Protein AF-A0AA39T316-F1 (afdb_monomer_lite)

Structure (mmCIF, N/CA/C/O backbone):
data_AF-A0AA39T316-F1
#
_entry.id   AF-A0AA39T316-F1
#
loop_
_atom_site.group_PDB
_atom_site.id
_atom_site.type_symbol
_atom_site.label_atom_id
_atom_site.label_alt_id
_atom_site.label_comp_id
_atom_site.label_asym_id
_atom_site.label_entity_id
_atom_site.label_seq_id
_atom_site.pdbx_PDB_ins_code
_atom_site.Cartn_x
_atom_site.Cartn_y
_atom_site.Cartn_z
_atom_site.occupancy
_atom_site.B_iso_or_equiv
_atom_site.auth_seq_id
_atom_site.auth_comp_id
_atom_site.auth_asym_id
_atom_site.auth_atom_id
_atom_site.pdbx_PDB_model_num
ATOM 1 N N . ALA A 1 1 ? -2.960 9.767 -11.885 1.00 59.31 1 ALA A N 1
ATOM 2 C CA . ALA A 1 1 ? -3.233 8.731 -12.905 1.00 59.31 1 ALA A CA 1
ATOM 3 C C . ALA A 1 1 ? -1.908 8.117 -13.343 1.00 59.31 1 ALA A C 1
ATOM 5 O O . ALA A 1 1 ? -0.923 8.842 -13.342 1.00 59.31 1 ALA A O 1
ATOM 6 N N . PHE A 1 2 ? -1.881 6.822 -13.666 1.00 66.75 2 PHE A N 1
ATOM 7 C CA . PHE A 1 2 ? -0.679 6.113 -14.121 1.00 66.75 2 PHE A CA 1
ATOM 8 C C . PHE A 1 2 ? -0.323 6.561 -15.544 1.00 66.75 2 PHE A C 1
ATOM 10 O O . PHE A 1 2 ? -1.088 6.288 -16.468 1.00 66.75 2 PHE A O 1
ATOM 17 N N . LYS A 1 3 ? 0.785 7.288 -15.704 1.00 80.94 3 LYS A N 1
ATOM 18 C CA . LYS A 1 3 ? 1.292 7.748 -17.007 1.00 80.94 3 LYS A CA 1
ATOM 19 C C . LYS A 1 3 ? 2.618 7.075 -17.354 1.00 80.94 3 LYS A C 1
ATOM 21 O O . LYS A 1 3 ? 2.882 6.825 -18.526 1.00 80.94 3 LYS A O 1
ATOM 26 N N . HIS A 1 4 ? 3.422 6.753 -16.345 1.00 87.06 4 HIS A N 1
ATOM 27 C CA . HIS A 1 4 ? 4.739 6.157 -16.500 1.00 87.06 4 HIS A CA 1
ATOM 28 C C . HIS A 1 4 ? 4.941 4.958 -15.547 1.00 87.06 4 HIS A C 1
ATOM 30 O O . HIS A 1 4 ? 4.510 5.010 -14.392 1.00 87.06 4 HIS A O 1
ATOM 36 N N . PRO A 1 5 ? 5.642 3.884 -15.972 1.00 86.25 5 PRO A N 1
ATOM 37 C CA . PRO A 1 5 ? 5.888 2.693 -15.147 1.00 86.25 5 PRO A CA 1
ATOM 38 C C . PRO A 1 5 ? 6.590 2.946 -13.809 1.00 86.25 5 PRO A C 1
ATOM 40 O O . PRO A 1 5 ? 6.481 2.128 -12.897 1.00 86.25 5 PRO A O 1
ATOM 43 N N . LEU A 1 6 ? 7.322 4.058 -13.707 1.00 89.69 6 LEU A N 1
ATOM 44 C CA . LEU A 1 6 ? 8.042 4.490 -12.505 1.00 89.69 6 LEU A CA 1
ATOM 45 C C . LEU A 1 6 ? 7.341 5.629 -11.750 1.00 89.69 6 LEU A C 1
ATOM 47 O O . LEU A 1 6 ? 7.941 6.212 -10.851 1.00 89.69 6 LEU A O 1
ATOM 51 N N . ASP A 1 7 ? 6.098 5.962 -12.107 1.00 91.19 7 ASP A N 1
ATOM 52 C CA . ASP A 1 7 ? 5.319 6.938 -11.347 1.00 91.19 7 ASP A CA 1
ATOM 53 C C . ASP A 1 7 ? 5.138 6.470 -9.896 1.00 91.19 7 ASP A C 1
ATOM 55 O O . ASP A 1 7 ? 4.896 5.280 -9.655 1.00 91.19 7 ASP A O 1
ATOM 59 N N . PRO A 1 8 ? 5.178 7.386 -8.913 1.00 89.50 8 PRO A N 1
ATOM 60 C CA . PRO A 1 8 ? 4.893 7.034 -7.531 1.00 89.50 8 PRO A CA 1
ATOM 61 C C . PRO A 1 8 ? 3.501 6.398 -7.394 1.00 89.50 8 PRO A C 1
ATOM 63 O O . PRO A 1 8 ? 2.592 6.627 -8.201 1.00 89.50 8 PRO A O 1
ATOM 66 N N . LEU A 1 9 ? 3.319 5.581 -6.352 1.00 89.31 9 LEU A N 1
ATOM 67 C CA . LEU A 1 9 ? 1.995 5.050 -6.032 1.00 89.31 9 LEU A CA 1
ATOM 68 C C . LEU A 1 9 ? 1.043 6.213 -5.737 1.00 89.31 9 LEU A C 1
ATOM 70 O O . LEU A 1 9 ? 1.370 7.118 -4.972 1.00 89.31 9 LEU A O 1
ATOM 74 N N . THR A 1 10 ? -0.151 6.173 -6.326 1.00 89.56 10 THR A N 1
ATOM 75 C CA . THR A 1 10 ? -1.206 7.119 -5.963 1.00 89.56 10 THR A CA 1
ATOM 76 C C . THR A 1 10 ? -1.693 6.831 -4.539 1.00 89.56 10 THR A C 1
ATOM 78 O O . THR A 1 10 ? -1.639 5.671 -4.112 1.00 89.56 10 THR A O 1
ATOM 81 N N . PRO A 1 11 ? -2.219 7.837 -3.814 1.00 87.19 11 PRO A N 1
ATOM 82 C CA . PRO A 1 11 ? -2.759 7.639 -2.468 1.00 87.19 11 PRO A CA 1
ATOM 83 C C . PRO A 1 11 ? -3.750 6.469 -2.378 1.00 87.19 11 PRO A C 1
ATOM 85 O O . PRO A 1 11 ? -3.634 5.639 -1.481 1.00 87.19 11 PRO A O 1
ATOM 88 N N . ASP A 1 12 ? -4.634 6.320 -3.370 1.00 86.50 12 ASP A N 1
ATOM 89 C CA . ASP A 1 12 ? -5.615 5.226 -3.421 1.00 86.50 12 ASP A CA 1
ATOM 90 C C . ASP A 1 12 ? -4.966 3.838 -3.506 1.00 86.50 12 ASP A C 1
ATOM 92 O O . ASP A 1 12 ? -5.437 2.881 -2.895 1.00 86.50 12 ASP A O 1
ATOM 96 N N . LYS A 1 13 ? -3.849 3.711 -4.237 1.00 87.75 13 LYS A N 1
ATOM 97 C CA . LYS A 1 13 ? -3.113 2.442 -4.346 1.00 87.75 13 LYS A CA 1
ATOM 98 C C . LYS A 1 13 ? -2.377 2.107 -3.055 1.00 87.75 13 LYS A C 1
ATOM 100 O O . LYS A 1 13 ? -2.331 0.938 -2.679 1.00 87.75 13 LYS A O 1
ATOM 105 N N . ILE A 1 14 ? -1.816 3.113 -2.381 1.00 88.38 14 ILE A N 1
ATOM 106 C CA . ILE A 1 14 ? -1.179 2.938 -1.067 1.00 88.38 14 ILE A CA 1
ATOM 107 C C . ILE A 1 14 ? -2.226 2.440 -0.072 1.00 88.38 14 ILE A C 1
ATOM 109 O O . ILE A 1 14 ? -2.040 1.404 0.559 1.00 88.38 14 ILE A O 1
ATOM 113 N N . ALA A 1 15 ? -3.362 3.129 -0.011 1.00 86.75 15 ALA A N 1
ATOM 114 C CA . ALA A 1 15 ? -4.501 2.758 0.808 1.00 86.75 15 ALA A CA 1
ATOM 115 C C . ALA A 1 15 ? -4.996 1.328 0.555 1.00 86.75 15 ALA A C 1
ATOM 117 O O . ALA A 1 15 ? -5.140 0.550 1.498 1.00 86.75 15 ALA A O 1
ATOM 118 N N . ALA A 1 16 ? -5.216 0.960 -0.710 1.00 86.88 16 ALA A N 1
ATOM 119 C CA . ALA A 1 16 ? -5.673 -0.376 -1.085 1.00 86.88 16 ALA A CA 1
ATOM 120 C C . ALA A 1 16 ? -4.661 -1.471 -0.704 1.00 86.88 16 ALA A C 1
ATOM 122 O O . ALA A 1 16 ? -5.048 -2.535 -0.210 1.00 86.88 16 ALA A O 1
ATOM 123 N N . ALA A 1 17 ? -3.361 -1.208 -0.883 1.00 89.12 17 ALA A N 1
ATOM 124 C CA . ALA A 1 17 ? -2.301 -2.120 -0.463 1.00 89.12 17 ALA A CA 1
ATOM 125 C C . ALA A 1 17 ? -2.279 -2.285 1.066 1.00 89.12 17 ALA A C 1
ATOM 127 O O . ALA A 1 17 ? -2.260 -3.414 1.560 1.00 89.12 17 ALA A O 1
ATOM 128 N N . SER A 1 18 ? -2.356 -1.182 1.819 1.00 88.12 18 SER A N 1
ATOM 129 C CA . SER A 1 18 ? -2.419 -1.226 3.283 1.00 88.12 18 SER A CA 1
ATOM 130 C C . SER A 1 18 ? -3.654 -1.978 3.780 1.00 88.12 18 SER A C 1
ATOM 132 O O . SER A 1 18 ? -3.548 -2.792 4.693 1.00 88.12 18 SER A O 1
ATOM 134 N N . LEU A 1 19 ? -4.820 -1.747 3.178 1.00 87.31 19 LEU A N 1
ATOM 135 C CA . LEU A 1 19 ? -6.059 -2.435 3.541 1.00 87.31 19 LEU A CA 1
ATOM 136 C C . LEU A 1 19 ? -5.964 -3.948 3.289 1.00 87.31 19 LEU A C 1
ATOM 138 O O . LEU A 1 19 ? -6.302 -4.741 4.163 1.00 87.31 19 LEU A O 1
ATOM 142 N N . SER A 1 20 ? -5.429 -4.354 2.136 1.00 89.44 20 SER A N 1
ATOM 143 C CA . SER A 1 20 ? -5.235 -5.774 1.800 1.00 89.44 20 SER A CA 1
ATOM 144 C C . SER A 1 20 ? -4.329 -6.487 2.808 1.00 89.44 20 SER A C 1
ATOM 146 O O . SER A 1 20 ? -4.618 -7.607 3.229 1.00 89.44 20 SER A O 1
ATOM 148 N N . VAL A 1 21 ? -3.252 -5.824 3.241 1.00 90.00 21 VAL A N 1
ATOM 149 C CA . VAL A 1 21 ? -2.343 -6.361 4.262 1.00 90.00 21 VAL A CA 1
ATOM 150 C C . VAL A 1 21 ? -3.028 -6.463 5.625 1.00 90.00 21 VAL A C 1
ATOM 152 O O . VAL A 1 21 ? -2.889 -7.492 6.285 1.00 90.00 21 VAL A O 1
ATOM 155 N N . ARG A 1 22 ? -3.818 -5.457 6.030 1.00 88.06 22 ARG A N 1
ATOM 156 C CA . ARG A 1 22 ? -4.616 -5.526 7.269 1.00 88.06 22 ARG A CA 1
ATOM 157 C C . ARG A 1 22 ? -5.577 -6.707 7.247 1.00 88.06 22 ARG A C 1
ATOM 159 O O . ARG A 1 22 ? -5.599 -7.472 8.204 1.00 88.06 22 ARG A O 1
ATOM 166 N N . TYR A 1 23 ? -6.311 -6.900 6.150 1.00 88.81 23 TYR A N 1
ATOM 167 C CA . TYR A 1 23 ? -7.220 -8.038 6.009 1.00 88.81 23 TYR A CA 1
ATOM 168 C C . TYR A 1 23 ? -6.493 -9.379 6.073 1.00 88.81 23 TYR A C 1
ATOM 170 O O . TYR A 1 23 ? -6.972 -10.307 6.726 1.00 88.81 23 TYR A O 1
ATOM 178 N N . HIS A 1 24 ? -5.330 -9.498 5.429 1.00 91.12 24 HIS A N 1
ATOM 179 C CA . HIS A 1 24 ? -4.531 -10.718 5.505 1.00 91.12 24 HIS A CA 1
ATOM 180 C C . HIS A 1 24 ? -4.106 -11.017 6.946 1.00 91.12 24 HIS A C 1
ATOM 182 O O . HIS A 1 24 ? -4.332 -12.119 7.434 1.00 91.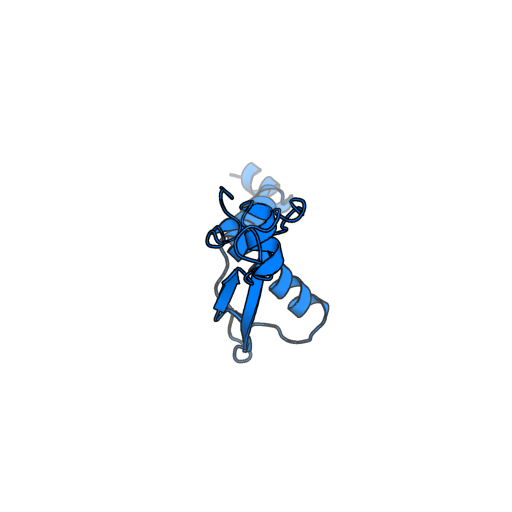12 24 HIS A O 1
ATOM 188 N N . ILE A 1 25 ? -3.557 -10.027 7.649 1.00 90.62 25 ILE A N 1
ATOM 189 C CA . ILE A 1 25 ? -3.097 -10.182 9.034 1.00 90.62 25 ILE A CA 1
ATOM 190 C C . ILE A 1 25 ? -4.266 -10.531 9.957 1.00 90.62 25 ILE A C 1
ATOM 192 O O . ILE A 1 25 ? -4.175 -11.512 10.691 1.00 90.62 25 ILE A O 1
ATOM 196 N N . ALA A 1 26 ? -5.386 -9.814 9.855 1.00 88.25 26 ALA A N 1
ATOM 197 C CA . ALA A 1 26 ? -6.573 -10.065 10.669 1.00 88.25 26 ALA A CA 1
ATOM 198 C C . ALA A 1 26 ? -7.212 -11.444 10.418 1.00 88.25 26 ALA A C 1
ATOM 200 O O . ALA A 1 26 ? -7.820 -12.007 11.322 1.00 88.25 26 ALA A O 1
ATOM 201 N N . SER A 1 27 ? -7.099 -11.990 9.200 1.00 92.38 27 SER A N 1
ATOM 202 C CA . SER A 1 27 ? -7.718 -13.277 8.836 1.00 92.38 27 SER A CA 1
ATOM 203 C C . SER A 1 27 ? -6.792 -14.487 8.967 1.00 92.38 27 SER A C 1
ATOM 205 O O . SER A 1 27 ? -7.280 -15.616 9.037 1.00 92.38 27 SER A O 1
ATOM 207 N N . LYS A 1 28 ? -5.471 -14.286 8.940 1.00 94.38 28 LYS A N 1
ATOM 208 C CA . LYS A 1 28 ? -4.474 -15.371 8.900 1.00 94.38 28 LYS A CA 1
ATOM 209 C C . LYS A 1 28 ? -3.560 -15.418 10.117 1.00 94.38 28 LYS A C 1
ATOM 211 O O . LYS A 1 28 ? -2.788 -16.364 10.236 1.00 94.38 28 LYS A O 1
ATOM 216 N N . THR A 1 29 ? -3.611 -14.421 10.994 1.00 92.12 29 THR A N 1
ATOM 217 C CA . THR A 1 29 ? -2.727 -14.326 12.160 1.00 92.12 29 THR A CA 1
ATOM 218 C C . THR A 1 29 ? -3.508 -13.901 13.400 1.00 92.12 29 THR A C 1
ATOM 220 O O . THR A 1 29 ? -4.621 -13.396 13.302 1.00 92.12 29 THR A O 1
ATOM 223 N N . GLU A 1 30 ? -2.899 -14.055 14.574 1.00 90.31 30 GLU A N 1
ATOM 224 C CA . GLU A 1 30 ? -3.465 -13.587 15.848 1.00 90.31 30 GLU A CA 1
ATOM 225 C C . GLU A 1 30 ? -3.110 -12.120 16.159 1.00 90.31 30 GLU A C 1
ATOM 227 O O . GLU A 1 30 ? -3.474 -11.578 17.206 1.00 90.31 30 GLU A O 1
ATOM 232 N N . ILE A 1 31 ? -2.370 -11.454 15.265 1.00 89.44 31 ILE A N 1
ATOM 233 C CA . ILE A 1 31 ? -1.914 -10.081 15.470 1.00 89.44 31 ILE A CA 1
ATOM 234 C C . ILE A 1 31 ? -3.102 -9.133 15.298 1.00 89.44 31 ILE A C 1
ATOM 236 O O . ILE A 1 31 ? -3.634 -8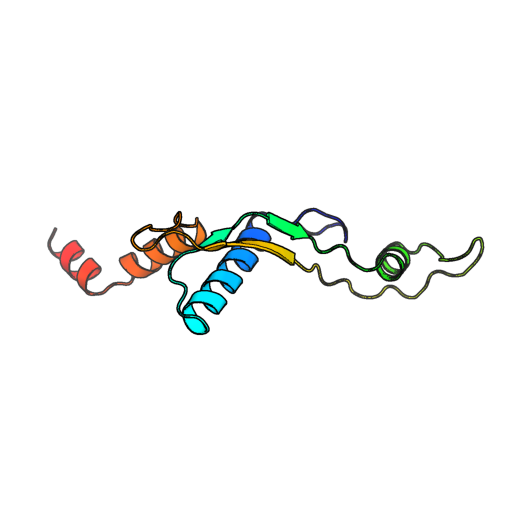.962 14.204 1.00 89.44 31 ILE A O 1
ATOM 240 N N . LYS A 1 32 ? -3.486 -8.471 16.393 1.00 83.25 32 LYS A N 1
ATOM 241 C CA . LYS A 1 32 ? -4.650 -7.572 16.428 1.00 83.25 32 LYS A CA 1
ATOM 242 C C . LYS A 1 32 ? -4.377 -6.183 15.858 1.00 83.25 32 LYS A C 1
ATOM 244 O O . LYS A 1 32 ? -5.287 -5.546 15.341 1.00 83.25 32 LYS A O 1
ATOM 249 N N . ALA A 1 33 ? -3.149 -5.691 15.997 1.00 85.69 33 ALA A N 1
ATOM 250 C CA . ALA A 1 33 ? -2.821 -4.306 15.701 1.00 85.69 33 ALA A CA 1
ATOM 251 C C . ALA A 1 33 ? -1.416 -4.187 15.109 1.00 85.69 33 ALA A C 1
ATOM 253 O O . ALA A 1 33 ? -0.443 -4.706 15.662 1.00 85.69 33 ALA A O 1
ATOM 254 N N . ILE A 1 34 ? -1.324 -3.478 13.985 1.00 87.56 34 ILE A N 1
ATOM 255 C CA . ILE A 1 34 ? -0.071 -3.211 13.281 1.00 87.56 34 ILE A CA 1
ATOM 256 C C . ILE A 1 34 ? 0.040 -1.741 12.889 1.00 87.56 34 ILE A C 1
ATOM 258 O O . ILE A 1 34 ? -0.960 -1.079 12.598 1.00 87.56 34 ILE A O 1
ATOM 262 N N . LYS A 1 35 ? 1.273 -1.247 12.826 1.00 84.69 35 LYS A N 1
ATOM 263 C CA . LYS A 1 35 ? 1.625 0.053 12.260 1.00 84.69 35 LYS A CA 1
ATOM 264 C C . LYS A 1 35 ? 2.361 -0.159 10.941 1.00 84.69 35 LYS A C 1
ATOM 266 O O . LYS A 1 35 ? 3.357 -0.876 10.887 1.00 84.69 35 LYS A O 1
ATOM 271 N N . PHE A 1 36 ? 1.875 0.479 9.878 1.00 79.62 36 PHE A N 1
ATOM 272 C CA . PHE A 1 36 ? 2.585 0.509 8.601 1.00 79.62 36 PHE A CA 1
ATOM 273 C C . PHE A 1 36 ? 3.750 1.486 8.685 1.00 79.62 36 PHE A C 1
ATOM 275 O O . PHE A 1 36 ? 3.554 2.630 9.093 1.00 79.62 36 PHE A O 1
ATOM 282 N N . ILE A 1 37 ? 4.936 1.042 8.273 1.00 72.19 37 ILE A N 1
ATOM 283 C CA . ILE A 1 37 ? 6.128 1.894 8.247 1.00 72.19 37 ILE A CA 1
ATOM 284 C C . ILE A 1 37 ? 6.363 2.392 6.824 1.00 72.19 37 ILE A C 1
ATOM 286 O O . ILE A 1 37 ? 6.391 3.597 6.589 1.00 72.19 37 ILE A O 1
ATOM 290 N N . THR A 1 38 ? 6.447 1.473 5.857 1.00 83.81 38 THR A N 1
ATOM 291 C CA . THR A 1 38 ? 6.841 1.836 4.490 1.00 83.81 38 THR A CA 1
ATOM 292 C C . THR A 1 38 ? 6.078 1.023 3.451 1.00 83.81 38 THR A C 1
ATOM 294 O O . THR A 1 38 ? 6.139 -0.208 3.435 1.00 83.81 38 THR A O 1
ATOM 297 N N . THR A 1 39 ? 5.377 1.721 2.553 1.00 89.12 39 THR A N 1
ATOM 298 C CA . THR A 1 39 ? 4.773 1.155 1.337 1.00 89.12 39 THR A CA 1
ATOM 299 C C . THR A 1 39 ? 5.252 1.957 0.134 1.00 89.12 39 THR A C 1
ATOM 301 O O . THR A 1 39 ? 5.097 3.176 0.112 1.00 89.12 39 THR A O 1
ATOM 304 N N . TYR A 1 40 ? 5.831 1.295 -0.864 1.00 90.38 40 TYR A N 1
ATOM 305 C CA . TYR A 1 40 ? 6.383 1.953 -2.050 1.00 90.38 40 TYR A CA 1
ATOM 306 C C . TYR A 1 40 ? 6.104 1.169 -3.332 1.00 90.38 40 TYR A C 1
ATOM 308 O O . TYR A 1 40 ? 5.720 -0.004 -3.309 1.00 90.38 40 TYR A O 1
ATOM 316 N N . LEU A 1 41 ? 6.2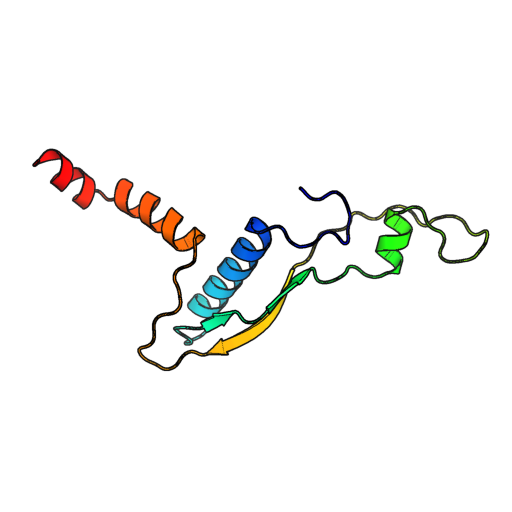88 1.838 -4.473 1.00 92.25 41 LEU A N 1
ATOM 317 C CA . LEU A 1 41 ? 6.276 1.193 -5.782 1.00 92.25 41 LEU A CA 1
ATOM 318 C C . LEU A 1 41 ? 7.417 0.178 -5.842 1.00 92.25 41 LEU A C 1
ATOM 320 O O . LEU A 1 41 ? 8.577 0.575 -5.820 1.00 92.25 41 LEU A O 1
ATOM 324 N N . LEU A 1 42 ? 7.105 -1.107 -5.991 1.00 92.19 42 LEU A N 1
ATOM 325 C CA . LEU A 1 42 ? 8.111 -2.101 -6.342 1.00 92.19 42 LEU A CA 1
ATOM 326 C C . LEU A 1 42 ? 8.573 -1.815 -7.781 1.00 92.19 42 LEU A C 1
ATOM 328 O O . LEU A 1 42 ? 7.770 -2.009 -8.702 1.00 92.19 42 LEU A O 1
ATOM 332 N N . PRO A 1 43 ? 9.818 -1.343 -7.999 1.00 89.56 43 PRO A N 1
ATOM 333 C CA . PRO A 1 43 ? 10.265 -0.973 -9.333 1.00 89.56 43 PRO A CA 1
ATOM 334 C C . PRO A 1 43 ? 10.202 -2.194 -10.264 1.00 89.56 43 PRO A C 1
ATOM 336 O O . PRO A 1 43 ? 10.707 -3.264 -9.906 1.00 89.56 43 PRO A O 1
ATOM 339 N N . PRO A 1 44 ? 9.585 -2.070 -11.454 1.00 90.88 44 PRO A N 1
ATOM 340 C CA . PRO A 1 44 ? 9.600 -3.135 -12.445 1.00 90.88 44 PRO A CA 1
ATOM 341 C C . PRO A 1 44 ? 11.035 -3.448 -12.902 1.00 90.88 44 PRO A C 1
ATOM 343 O O . PRO A 1 44 ? 11.912 -2.581 -12.830 1.00 90.88 44 PRO A O 1
ATOM 346 N N . PRO A 1 45 ? 11.304 -4.659 -13.422 1.00 92.00 45 PRO A N 1
ATOM 347 C C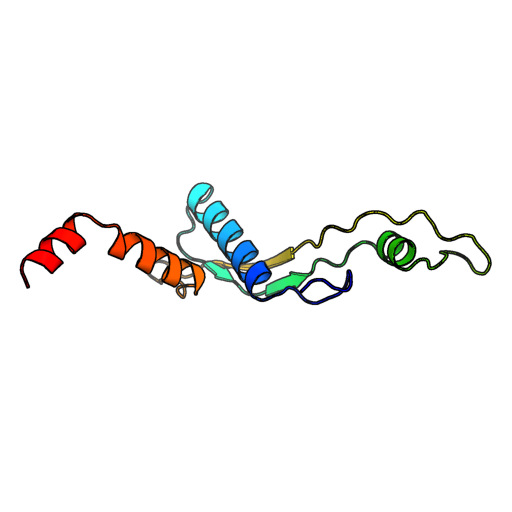A . PRO A 1 45 ? 12.626 -5.000 -13.932 1.00 92.00 45 PRO A CA 1
ATOM 348 C C . PRO A 1 45 ? 13.074 -4.027 -15.028 1.00 92.00 45 PRO A C 1
ATOM 350 O O . PRO A 1 45 ? 12.316 -3.745 -15.957 1.00 92.00 45 PRO A O 1
ATOM 353 N N . LYS A 1 46 ? 14.333 -3.571 -14.961 1.00 90.25 46 LYS A N 1
ATOM 354 C CA . LYS A 1 46 ? 14.903 -2.579 -15.894 1.00 90.25 46 LYS A CA 1
ATOM 355 C C . LYS A 1 46 ? 14.661 -2.943 -17.361 1.00 90.25 46 LYS A C 1
ATOM 357 O O . LYS A 1 46 ? 14.246 -2.093 -18.136 1.00 90.25 46 LYS A O 1
ATOM 362 N N . LYS A 1 47 ? 14.866 -4.215 -17.715 1.00 89.94 47 LYS A N 1
ATOM 363 C CA . LYS A 1 47 ? 14.638 -4.750 -19.065 1.00 89.94 47 LYS A CA 1
ATOM 364 C C . LYS A 1 47 ? 13.222 -4.456 -19.580 1.00 89.94 47 LYS A C 1
ATOM 366 O O . LYS A 1 47 ? 13.059 -3.993 -20.700 1.00 89.94 47 LYS A O 1
ATOM 371 N N . VAL A 1 48 ? 12.216 -4.653 -18.730 1.00 89.44 48 VAL A N 1
ATOM 372 C CA . VAL A 1 48 ? 10.803 -4.453 -19.081 1.00 89.44 48 VAL A CA 1
ATOM 373 C C . VAL A 1 48 ? 10.477 -2.965 -19.219 1.00 89.44 48 VAL A C 1
ATOM 375 O O . VAL A 1 48 ? 9.747 -2.582 -20.125 1.00 89.44 48 VAL A O 1
ATOM 378 N N . VAL A 1 49 ? 11.053 -2.114 -18.362 1.00 91.56 49 VAL A N 1
ATOM 379 C CA . VAL A 1 49 ? 10.890 -0.654 -18.473 1.00 91.56 49 VAL A CA 1
ATOM 380 C C . VAL A 1 49 ? 11.500 -0.136 -19.777 1.00 91.56 49 VAL A C 1
ATOM 382 O O . VAL A 1 49 ? 10.872 0.662 -20.460 1.00 91.56 49 VAL A O 1
ATOM 385 N N . LEU A 1 50 ? 12.687 -0.618 -20.157 1.00 90.19 50 LEU A N 1
ATOM 386 C CA . LEU A 1 50 ? 13.330 -0.230 -21.417 1.00 90.19 50 LEU A CA 1
ATOM 387 C C . LEU A 1 50 ? 12.514 -0.678 -22.636 1.00 90.19 50 LEU A C 1
ATOM 389 O O . LEU A 1 50 ? 12.279 0.137 -23.522 1.00 90.19 50 LEU A O 1
ATOM 393 N N . ALA A 1 51 ? 12.008 -1.916 -22.638 1.00 89.12 51 ALA A N 1
ATOM 394 C CA . ALA A 1 51 ? 11.117 -2.410 -23.690 1.00 89.12 51 ALA A CA 1
ATOM 395 C C . ALA A 1 51 ? 9.828 -1.574 -23.799 1.00 89.12 51 ALA A C 1
ATOM 397 O O . ALA A 1 51 ? 9.416 -1.201 -24.893 1.00 89.12 51 ALA A O 1
ATOM 398 N N . TYR A 1 52 ? 9.220 -1.209 -22.665 1.00 88.75 52 TYR A N 1
ATOM 399 C CA . TYR A 1 52 ? 8.042 -0.335 -22.628 1.00 88.75 52 TYR A CA 1
ATOM 400 C C . TYR A 1 52 ? 8.323 1.067 -23.193 1.00 88.75 52 TYR A C 1
ATOM 402 O O . TYR A 1 52 ? 7.468 1.645 -23.858 1.00 88.75 52 TYR A O 1
ATOM 410 N N . LEU A 1 53 ? 9.517 1.612 -22.946 1.00 88.50 53 LEU A N 1
ATOM 411 C CA . LEU A 1 53 ? 9.943 2.917 -23.459 1.00 88.50 53 LEU A CA 1
ATOM 412 C C . LEU A 1 53 ? 10.462 2.868 -24.907 1.00 88.50 53 LEU A C 1
ATOM 414 O O . LEU A 1 53 ? 10.810 3.912 -25.454 1.00 88.50 53 LEU A O 1
ATOM 418 N N . GLY A 1 54 ? 10.541 1.683 -25.524 1.00 87.00 54 GLY A N 1
ATOM 419 C CA . GLY A 1 54 ? 11.097 1.509 -26.868 1.00 87.00 54 GLY A CA 1
ATOM 420 C C . GLY A 1 54 ? 12.614 1.718 -26.938 1.00 87.00 54 GLY A C 1
ATOM 421 O O . GLY A 1 54 ? 13.138 2.077 -27.989 1.00 87.00 54 GLY A O 1
ATOM 422 N N . ILE A 1 55 ? 13.328 1.517 -25.828 1.00 87.62 55 ILE A N 1
ATOM 423 C CA . ILE A 1 55 ? 14.779 1.702 -25.736 1.00 87.62 55 ILE A CA 1
ATOM 424 C C . ILE A 1 55 ? 15.476 0.345 -25.877 1.00 87.62 55 ILE A C 1
ATOM 426 O O . ILE A 1 55 ? 15.171 -0.610 -25.161 1.00 87.62 55 ILE A O 1
ATOM 430 N N . CYS A 1 56 ? 16.452 0.267 -26.779 1.00 87.31 56 CYS A N 1
ATOM 431 C CA . CYS A 1 56 ? 17.236 -0.942 -27.025 1.00 87.31 56 CYS A CA 1
ATOM 432 C C . CYS A 1 56 ? 18.175 -1.263 -25.853 1.00 87.31 56 CYS A C 1
ATOM 434 O O . CYS A 1 56 ? 18.737 -0.369 -25.220 1.00 87.31 56 CYS A O 1
ATOM 436 N N . LEU A 1 57 ? 18.398 -2.555 -25.590 1.00 84.88 57 LEU A N 1
ATOM 437 C CA . LEU A 1 57 ? 19.339 -3.007 -24.554 1.00 84.88 57 LEU A CA 1
ATOM 438 C C . LEU A 1 57 ? 20.806 -2.827 -24.966 1.00 84.88 57 LEU A C 1
ATOM 440 O O . LEU A 1 57 ? 21.674 -2.689 -24.106 1.00 84.88 57 LEU A O 1
ATOM 444 N N . THR A 1 58 ? 21.072 -2.834 -26.272 1.00 86.31 58 THR A N 1
ATOM 445 C CA . THR A 1 58 ? 22.397 -2.649 -26.864 1.00 86.31 58 THR A CA 1
ATOM 446 C C . THR A 1 58 ? 22.403 -1.438 -27.801 1.00 86.31 58 THR A C 1
ATOM 448 O O . THR A 1 58 ? 21.389 -1.159 -28.452 1.00 86.31 58 THR A O 1
ATOM 451 N N . PRO A 1 59 ? 23.531 -0.711 -27.909 1.00 84.62 59 PRO A N 1
ATOM 452 C CA . PRO A 1 59 ? 23.680 0.354 -28.897 1.00 84.62 59 PRO A CA 1
ATOM 453 C C . PRO A 1 59 ? 23.426 -0.175 -30.316 1.00 84.62 59 PRO A C 1
ATOM 455 O O . PRO A 1 59 ? 24.038 -1.158 -30.725 1.00 84.62 59 PRO A O 1
ATOM 458 N N . GLY A 1 60 ? 22.507 0.454 -31.055 1.00 81.88 60 GLY A N 1
ATOM 459 C CA . GLY A 1 60 ? 22.157 0.068 -32.431 1.00 81.88 60 GLY A CA 1
ATOM 460 C C . GLY A 1 60 ? 21.289 -1.191 -32.580 1.00 81.88 60 GLY A C 1
ATOM 461 O O . GLY A 1 60 ? 21.003 -1.588 -33.706 1.00 81.88 60 GLY A O 1
ATOM 462 N N . GLY A 1 61 ? 20.863 -1.823 -31.479 1.00 84.44 61 GLY A N 1
ATOM 463 C CA . GLY A 1 61 ? 19.927 -2.952 -31.516 1.00 84.44 61 GLY A CA 1
ATOM 464 C C . GLY A 1 61 ? 18.495 -2.537 -31.879 1.00 84.44 61 GLY A C 1
ATOM 465 O O . GLY A 1 61 ? 18.204 -1.353 -32.033 1.00 84.44 61 GLY A O 1
ATOM 466 N N . GLN A 1 62 ? 17.587 -3.511 -31.979 1.00 81.44 62 GLN A N 1
ATOM 467 C CA . GLN A 1 62 ? 16.143 -3.260 -32.078 1.00 81.44 62 GLN A CA 1
ATOM 468 C C . GLN A 1 62 ? 15.497 -3.269 -30.682 1.00 81.44 62 GLN A C 1
ATOM 470 O O . GLN A 1 62 ? 15.917 -4.072 -29.838 1.00 81.44 62 GLN A O 1
ATOM 475 N N . PRO A 1 63 ? 14.492 -2.412 -30.412 1.00 80.62 63 PRO A N 1
ATOM 476 C CA . PRO A 1 63 ? 13.743 -2.464 -29.164 1.00 80.62 63 PRO A CA 1
ATOM 477 C C . PRO A 1 63 ? 13.033 -3.811 -29.015 1.00 80.62 63 PRO A C 1
ATOM 479 O O . PRO A 1 63 ? 12.465 -4.338 -29.972 1.00 80.62 63 PRO A O 1
ATOM 482 N N . GLU A 1 64 ? 13.049 -4.371 -27.807 1.00 84.38 64 GLU A N 1
ATOM 483 C CA . GLU A 1 64 ? 12.210 -5.530 -27.508 1.00 84.38 64 GLU A CA 1
ATOM 484 C C . GLU A 1 64 ? 10.726 -5.137 -27.540 1.00 84.38 64 GLU A C 1
ATOM 486 O O . GLU A 1 64 ? 10.367 -3.987 -27.280 1.00 84.38 64 GLU A O 1
ATOM 491 N N . ALA A 1 65 ? 9.854 -6.104 -27.842 1.00 84.06 65 ALA A N 1
ATOM 492 C CA . ALA A 1 65 ? 8.418 -5.866 -27.907 1.00 84.06 65 ALA A CA 1
ATOM 493 C C . ALA A 1 65 ? 7.879 -5.313 -26.565 1.00 84.06 65 ALA A C 1
ATOM 495 O O . ALA A 1 65 ? 8.179 -5.880 -25.505 1.00 84.06 65 ALA A O 1
ATOM 496 N N . PRO A 1 66 ? 7.057 -4.243 -26.585 1.00 81.50 66 PRO A N 1
ATOM 497 C CA . PRO A 1 66 ? 6.487 -3.672 -25.372 1.00 81.50 66 PRO A CA 1
ATOM 498 C C . PRO A 1 66 ? 5.676 -4.719 -24.608 1.00 81.50 66 PRO A C 1
ATOM 500 O O . PRO A 1 66 ? 4.694 -5.263 -25.112 1.00 81.50 66 PRO A O 1
ATOM 503 N N . THR A 1 67 ? 6.082 -5.001 -23.372 1.00 80.75 67 THR A N 1
ATOM 504 C CA . THR A 1 67 ? 5.335 -5.893 -22.479 1.00 80.75 67 THR A CA 1
ATOM 505 C C . THR A 1 67 ? 4.455 -5.053 -21.547 1.00 80.75 67 THR A C 1
ATOM 507 O O . THR A 1 67 ? 4.947 -4.063 -20.997 1.00 80.75 67 THR A O 1
ATOM 510 N N . PRO A 1 68 ? 3.178 -5.418 -21.317 1.00 83.69 68 PRO A N 1
ATOM 511 C CA . PRO A 1 68 ? 2.324 -4.714 -20.363 1.00 83.69 68 PRO A CA 1
ATOM 512 C C . PRO A 1 68 ? 2.922 -4.728 -18.949 1.00 83.69 68 PRO A C 1
ATOM 514 O O . PRO A 1 68 ? 3.195 -5.791 -18.388 1.00 83.69 68 PRO A O 1
ATOM 517 N N . ILE A 1 69 ? 3.111 -3.547 -18.352 1.00 84.25 69 ILE A N 1
ATOM 518 C CA . ILE A 1 69 ? 3.637 -3.415 -16.987 1.00 84.25 69 ILE A CA 1
ATOM 519 C C . ILE A 1 69 ? 2.482 -3.264 -16.003 1.00 84.25 69 ILE A C 1
ATOM 521 O O . ILE A 1 69 ? 1.748 -2.279 -16.026 1.00 84.25 69 ILE A O 1
ATOM 525 N N . ILE A 1 70 ? 2.377 -4.215 -15.075 1.00 85.19 70 ILE A N 1
ATOM 526 C CA . ILE A 1 70 ? 1.496 -4.102 -13.913 1.00 85.19 70 ILE A CA 1
ATOM 527 C C . ILE A 1 70 ? 2.283 -3.437 -12.784 1.00 85.19 70 ILE A C 1
ATOM 529 O O . ILE A 1 70 ? 3.298 -3.967 -12.326 1.00 85.19 70 ILE A O 1
ATOM 533 N N . GLN A 1 71 ? 1.809 -2.280 -12.323 1.00 85.81 71 GLN A N 1
ATOM 534 C CA . GLN A 1 71 ? 2.412 -1.570 -11.199 1.00 85.81 71 GLN A CA 1
ATOM 535 C C . GLN A 1 71 ? 2.210 -2.376 -9.907 1.00 85.81 71 GLN A C 1
ATOM 537 O O . GLN A 1 71 ? 1.075 -2.627 -9.502 1.00 85.81 71 GLN A O 1
ATOM 542 N N . LYS A 1 72 ? 3.305 -2.777 -9.255 1.00 90.44 72 LYS A N 1
ATOM 543 C CA . LYS A 1 72 ? 3.277 -3.555 -8.009 1.00 90.44 72 LYS A CA 1
ATOM 544 C C . LYS A 1 72 ? 3.596 -2.658 -6.817 1.00 90.44 72 LYS A C 1
ATOM 546 O O . LYS A 1 72 ? 4.497 -1.831 -6.890 1.00 90.44 72 LYS A O 1
ATOM 551 N N . ALA A 1 73 ? 2.885 -2.831 -5.711 1.00 91.38 73 ALA A N 1
ATOM 552 C CA . ALA A 1 73 ? 3.231 -2.202 -4.440 1.00 91.38 73 ALA A CA 1
ATOM 553 C C . ALA A 1 73 ? 3.982 -3.206 -3.560 1.00 91.38 73 ALA A C 1
ATOM 555 O O . ALA A 1 73 ? 3.654 -4.394 -3.563 1.00 91.38 73 ALA A O 1
ATOM 556 N N . LYS A 1 74 ? 4.971 -2.731 -2.803 1.00 90.94 74 LYS A N 1
ATOM 557 C CA . LYS A 1 74 ? 5.649 -3.508 -1.765 1.00 90.94 74 LYS A CA 1
ATOM 558 C C . LYS A 1 74 ? 5.466 -2.820 -0.421 1.00 90.94 74 LYS A C 1
ATOM 560 O O . LYS A 1 74 ? 5.660 -1.611 -0.308 1.00 90.94 74 LYS A O 1
ATOM 565 N N . VAL A 1 75 ? 5.110 -3.615 0.581 1.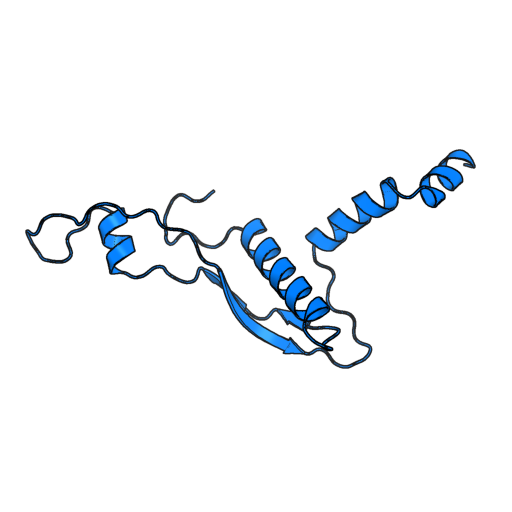00 90.56 75 VAL A N 1
ATOM 566 C CA . VAL A 1 75 ? 5.150 -3.227 1.991 1.00 90.56 75 VAL A CA 1
ATOM 567 C C . VAL A 1 75 ? 6.431 -3.809 2.568 1.00 90.56 75 VAL A C 1
ATOM 569 O O . VAL A 1 75 ? 6.649 -5.014 2.477 1.00 90.56 75 VAL A O 1
ATOM 572 N N . ASP A 1 76 ? 7.308 -2.948 3.068 1.00 86.88 76 ASP A N 1
ATOM 573 C CA . ASP A 1 76 ? 8.680 -3.331 3.422 1.00 86.88 76 ASP A CA 1
ATOM 574 C C . ASP A 1 76 ? 8.854 -3.581 4.913 1.00 86.88 76 ASP A C 1
ATOM 576 O O . ASP A 1 76 ? 9.621 -4.449 5.317 1.00 86.88 76 ASP A O 1
ATOM 580 N N . SER A 1 77 ? 8.129 -2.836 5.745 1.00 84.25 77 SER A N 1
ATOM 581 C CA . SER A 1 77 ? 8.199 -2.993 7.194 1.00 84.25 77 SER A CA 1
ATOM 582 C C . SER A 1 77 ? 6.863 -2.657 7.849 1.00 84.25 77 SER A C 1
ATOM 584 O O . SER A 1 77 ? 6.163 -1.717 7.448 1.00 84.25 77 SER A O 1
ATOM 586 N N . LEU A 1 78 ? 6.522 -3.470 8.845 1.00 88.56 78 LEU A N 1
ATOM 587 C CA . LEU A 1 78 ? 5.322 -3.394 9.667 1.00 88.56 78 LEU A CA 1
ATOM 588 C C . LEU A 1 78 ? 5.734 -3.668 11.111 1.00 88.56 78 LEU A C 1
ATOM 590 O O . LEU A 1 78 ? 6.424 -4.656 11.357 1.00 88.56 78 LEU A O 1
ATOM 594 N N . ASP A 1 79 ? 5.253 -2.855 12.045 1.00 89.06 79 ASP A N 1
ATOM 595 C CA . ASP A 1 79 ? 5.476 -3.080 13.473 1.00 89.06 79 ASP A CA 1
ATOM 596 C C . ASP A 1 79 ? 4.210 -3.620 14.129 1.00 89.06 79 ASP A C 1
ATOM 598 O O . ASP A 1 79 ? 3.117 -3.081 13.930 1.00 89.06 79 ASP A O 1
ATOM 602 N N . LYS A 1 80 ? 4.355 -4.657 14.961 1.00 90.38 80 LYS A N 1
ATOM 603 C CA . LYS A 1 80 ? 3.290 -5.071 15.880 1.00 90.38 80 LYS A CA 1
ATOM 604 C C . LYS A 1 80 ? 3.121 -3.986 16.945 1.00 90.38 80 LYS A C 1
ATOM 606 O O . LYS A 1 80 ? 4.097 -3.561 17.560 1.00 90.38 80 LYS A O 1
ATOM 611 N N . LEU A 1 81 ? 1.881 -3.574 17.193 1.00 90.31 81 LEU A N 1
ATOM 612 C CA . LEU A 1 81 ? 1.576 -2.662 18.292 1.00 90.31 81 LEU A CA 1
ATOM 613 C C . LEU A 1 81 ? 1.424 -3.421 19.624 1.00 90.31 81 LEU A C 1
ATOM 615 O O . LEU A 1 81 ? 1.035 -4.594 19.611 1.00 90.31 81 LEU A O 1
ATOM 619 N N . PRO A 1 82 ? 1.710 -2.772 20.771 1.00 90.38 82 PRO A N 1
ATOM 620 C CA . PRO A 1 82 ? 1.489 -3.363 22.086 1.00 90.38 82 PRO A CA 1
ATOM 621 C C . PRO A 1 82 ? 0.030 -3.774 22.296 1.00 90.38 82 PRO A C 1
ATOM 623 O O . PRO A 1 82 ? -0.895 -3.126 21.794 1.00 90.38 82 PRO A O 1
ATOM 626 N N . ASP A 1 83 ? -0.178 -4.829 23.082 1.00 88.56 83 ASP A N 1
ATOM 627 C CA . ASP A 1 83 ? -1.520 -5.309 23.392 1.00 88.56 83 ASP A CA 1
ATOM 628 C C . ASP A 1 83 ? -2.333 -4.215 24.108 1.00 88.56 83 ASP A C 1
ATOM 630 O O . ASP A 1 83 ? -1.825 -3.481 24.954 1.00 88.56 83 ASP A O 1
ATOM 634 N N . GLY A 1 84 ? -3.603 -4.070 23.723 1.00 86.75 84 GLY A N 1
ATOM 635 C CA . GLY A 1 84 ? -4.479 -2.998 24.211 1.00 86.75 84 GLY A CA 1
ATOM 636 C C . GLY A 1 84 ? -4.353 -1.666 23.459 1.00 86.75 84 GLY A C 1
ATOM 637 O O . GLY A 1 84 ? -5.170 -0.777 23.681 1.00 86.75 84 GLY A O 1
ATOM 638 N N . THR A 1 85 ? -3.400 -1.528 22.532 1.00 86.94 85 THR A N 1
ATOM 639 C CA . THR A 1 85 ? -3.284 -0.331 21.683 1.00 86.94 85 THR A CA 1
ATOM 640 C C . THR A 1 85 ? -4.113 -0.492 20.413 1.00 86.94 85 THR A C 1
ATOM 642 O O . THR A 1 85 ? -4.059 -1.531 19.752 1.00 86.94 85 THR A O 1
ATOM 645 N N . GLN A 1 86 ? -4.861 0.548 20.042 1.00 83.12 86 GLN A N 1
ATOM 646 C CA . GLN A 1 86 ? -5.579 0.586 18.770 1.00 83.12 86 GLN A CA 1
ATOM 647 C C . GLN A 1 86 ? -4.715 1.258 17.693 1.00 83.12 86 GLN A C 1
ATOM 649 O O . GLN A 1 86 ? -4.096 2.291 17.963 1.00 83.12 86 GLN A O 1
ATOM 654 N N . PRO A 1 87 ? -4.640 0.693 16.475 1.00 84.31 87 PRO A N 1
ATOM 655 C CA . PRO A 1 87 ? -3.970 1.352 15.366 1.00 84.31 87 PRO A CA 1
ATOM 656 C C . PRO A 1 87 ? -4.761 2.588 14.922 1.00 84.31 87 PRO A C 1
ATOM 658 O O . PRO A 1 87 ? -5.962 2.704 15.158 1.00 84.31 87 PRO A O 1
ATOM 661 N N . GLN A 1 88 ? -4.087 3.500 14.224 1.00 81.50 88 GLN A N 1
ATOM 662 C CA . GLN A 1 88 ? -4.759 4.627 13.586 1.00 81.50 88 GLN A CA 1
ATOM 663 C C . GLN A 1 88 ? -5.781 4.128 12.552 1.00 81.50 88 GLN A C 1
ATOM 665 O O . GLN A 1 88 ? -5.435 3.328 11.674 1.00 81.50 88 GLN A O 1
ATOM 670 N N . ILE A 1 89 ? -7.005 4.661 12.630 1.00 82.38 89 ILE A N 1
ATOM 671 C CA . ILE A 1 89 ? -8.057 4.459 11.627 1.00 82.38 89 ILE A CA 1
ATOM 672 C C . ILE A 1 89 ? -7.588 5.018 10.284 1.00 82.38 89 ILE A C 1
ATOM 674 O O . ILE A 1 89 ? -7.179 6.179 10.177 1.00 82.38 89 ILE A O 1
ATOM 678 N N . SER A 1 90 ? -7.647 4.187 9.250 1.00 79.62 90 SER A N 1
ATOM 679 C CA . SER A 1 90 ? -7.421 4.629 7.878 1.00 79.62 90 SER A CA 1
ATOM 680 C C . SER A 1 90 ? -8.639 5.367 7.324 1.00 79.62 90 SER A C 1
ATOM 682 O O . SER A 1 90 ? -9.776 5.144 7.737 1.00 79.62 90 SER A O 1
ATOM 684 N N . VAL A 1 91 ? -8.409 6.227 6.330 1.00 80.00 91 VAL A N 1
ATOM 685 C CA . VAL A 1 91 ? -9.488 6.952 5.638 1.00 80.00 91 VAL A CA 1
ATOM 686 C C . VAL A 1 91 ? -10.504 5.979 5.030 1.00 80.00 91 VAL A C 1
ATOM 688 O O . VAL A 1 91 ? -11.699 6.236 5.049 1.00 80.00 91 VAL A O 1
ATOM 691 N N . GLN A 1 92 ? -10.045 4.832 4.532 1.00 79.19 92 GLN A N 1
ATOM 692 C CA . GLN A 1 92 ? -10.897 3.817 3.911 1.00 79.19 92 GLN A CA 1
ATOM 693 C C . GLN A 1 92 ? -11.807 3.155 4.943 1.00 79.19 92 GLN A C 1
ATOM 695 O O . GLN A 1 92 ? -12.989 2.961 4.677 1.00 79.19 92 GLN A O 1
ATOM 700 N N . GLU A 1 93 ? -11.270 2.843 6.124 1.00 81.44 93 GLU A N 1
ATOM 701 C CA . GLU A 1 93 ? -12.063 2.330 7.244 1.00 81.44 93 GLU A CA 1
ATOM 702 C C . GLU A 1 93 ? -13.095 3.369 7.697 1.00 81.44 93 GLU A C 1
ATOM 704 O O . GLU A 1 93 ? -14.241 3.010 7.947 1.00 81.44 93 GLU A O 1
ATOM 709 N N . LEU A 1 94 ? -12.738 4.658 7.718 1.00 86.81 94 LEU A N 1
ATOM 710 C CA . LEU A 1 94 ? -13.673 5.731 8.059 1.00 86.81 94 LEU A CA 1
ATOM 711 C C . LEU A 1 94 ? -14.838 5.832 7.057 1.00 86.81 94 LEU A C 1
ATOM 713 O O . LEU A 1 94 ? -15.996 5.891 7.465 1.00 86.81 94 LEU A O 1
ATOM 717 N N . VAL A 1 95 ? -14.540 5.779 5.756 1.00 87.12 95 VAL A N 1
ATOM 718 C CA . VAL A 1 95 ? -15.552 5.789 4.682 1.00 87.12 95 VAL A CA 1
ATOM 719 C C . VAL A 1 95 ? -16.436 4.534 4.733 1.00 87.12 95 VAL A C 1
ATOM 721 O O . VAL A 1 95 ? -17.655 4.605 4.558 1.00 87.12 95 VAL A O 1
ATOM 724 N N . ALA A 1 96 ? -15.848 3.368 5.016 1.00 87.56 96 ALA A N 1
ATOM 725 C CA . ALA A 1 96 ? -16.607 2.132 5.183 1.00 87.56 96 ALA A CA 1
ATOM 726 C C . ALA A 1 96 ? -17.562 2.217 6.385 1.00 87.56 96 ALA A C 1
ATOM 728 O O . ALA A 1 96 ? -18.720 1.813 6.274 1.00 87.56 96 ALA A O 1
ATOM 729 N N . CYS A 1 97 ? -17.110 2.787 7.505 1.00 90.25 97 CYS A N 1
ATOM 730 C CA . CYS A 1 97 ? -17.942 3.007 8.686 1.00 90.25 97 CYS A CA 1
ATOM 731 C C . CYS A 1 97 ? -19.174 3.860 8.371 1.00 90.25 97 CYS A C 1
ATOM 733 O O . CYS A 1 97 ? -20.271 3.490 8.779 1.00 90.25 97 CYS A O 1
ATOM 735 N N . GLU A 1 98 ? -19.032 4.946 7.611 1.00 93.94 98 GLU A N 1
ATOM 736 C CA . GLU A 1 98 ? -20.171 5.781 7.203 1.00 93.94 98 GLU A CA 1
ATOM 737 C C . GLU A 1 98 ? -21.215 4.979 6.413 1.00 93.94 98 GLU A C 1
ATOM 739 O O . GLU A 1 98 ? -22.414 5.031 6.706 1.00 93.94 98 GLU A O 1
ATOM 744 N N . THR A 1 99 ? -20.754 4.166 5.461 1.00 94.69 99 THR A N 1
ATOM 745 C CA . THR A 1 99 ? -21.631 3.312 4.647 1.00 94.69 99 THR A CA 1
ATOM 746 C C . THR A 1 99 ? -22.365 2.285 5.515 1.00 94.69 99 THR A C 1
ATOM 748 O O . THR A 1 99 ? -23.572 2.075 5.360 1.00 94.69 99 THR A O 1
ATOM 751 N N . ILE A 1 100 ? -21.652 1.667 6.462 1.00 94.56 100 ILE A N 1
ATOM 752 C CA . ILE A 1 100 ? -22.200 0.672 7.392 1.00 94.56 100 ILE A CA 1
ATOM 753 C C . ILE A 1 100 ? -23.238 1.306 8.321 1.00 94.56 100 ILE A C 1
ATOM 755 O O . ILE A 1 100 ? -24.321 0.747 8.492 1.00 94.56 100 ILE A O 1
ATOM 759 N N . VAL A 1 101 ? -22.928 2.464 8.909 1.00 95.69 101 VAL A N 1
ATOM 760 C CA . VAL A 1 101 ? -23.814 3.169 9.847 1.00 95.69 101 VAL A CA 1
ATOM 761 C C . VAL A 1 101 ? -25.091 3.618 9.143 1.00 95.69 101 VAL A C 1
ATOM 763 O O . VAL A 1 101 ? -26.182 3.362 9.646 1.00 95.69 101 VAL A O 1
ATOM 766 N N . THR A 1 102 ? -24.976 4.202 7.950 1.00 93.81 102 THR A N 1
ATOM 767 C CA . THR A 1 102 ? -26.133 4.671 7.165 1.00 93.81 102 THR A CA 1
ATOM 768 C C . THR A 1 102 ? -27.045 3.516 6.732 1.00 93.81 102 THR A C 1
ATOM 770 O O . THR A 1 102 ? -28.269 3.654 6.673 1.00 93.81 102 THR A O 1
ATOM 773 N N . SER A 1 103 ? -26.466 2.343 6.476 1.00 95.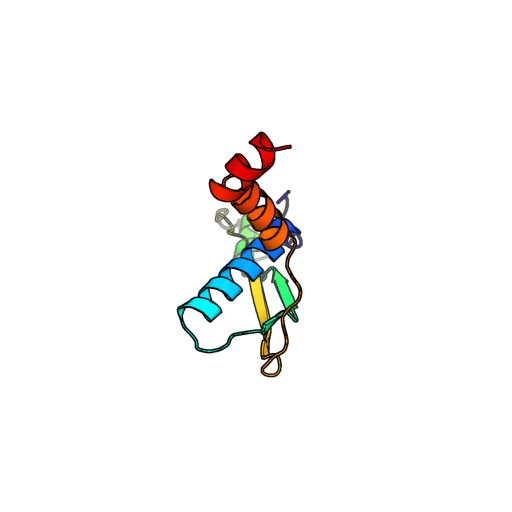88 103 SER A N 1
ATOM 774 C CA . SER A 1 103 ? -27.207 1.136 6.084 1.00 95.88 103 SER A CA 1
ATOM 775 C C . SER A 1 103 ? -27.766 0.346 7.275 1.00 95.88 103 SER A C 1
ATOM 777 O O . SER A 1 103 ? -28.450 -0.659 7.086 1.00 95.88 103 SER A O 1
ATOM 779 N N . ASN A 1 104 ? -27.467 0.748 8.513 1.00 97.06 104 ASN A N 1
ATOM 780 C CA . ASN A 1 104 ? -27.831 -0.017 9.697 1.00 97.06 104 ASN A CA 1
ATOM 781 C C . ASN A 1 104 ? -29.313 0.175 10.068 1.00 97.06 104 ASN A C 1
ATOM 783 O O . ASN A 1 104 ? -29.758 1.287 10.347 1.00 97.06 104 ASN A O 1
ATOM 787 N N . ALA A 1 105 ? -30.068 -0.926 10.153 1.00 96.44 105 ALA A N 1
ATOM 788 C CA . ALA A 1 105 ? -31.507 -0.894 10.434 1.00 96.44 105 ALA A CA 1
ATOM 789 C C . ALA A 1 105 ? -31.865 -0.213 11.769 1.00 96.44 105 ALA A C 1
ATOM 791 O O . ALA A 1 105 ? -32.853 0.515 11.838 1.00 96.44 105 ALA A O 1
ATOM 792 N N . ARG A 1 106 ? -31.054 -0.406 12.820 1.00 95.81 106 ARG A N 1
ATOM 793 C CA . ARG A 1 106 ? -31.284 0.221 14.131 1.00 95.81 106 ARG A CA 1
ATOM 794 C C . ARG A 1 106 ? -31.067 1.729 14.068 1.00 95.81 106 ARG A C 1
ATOM 796 O O . ARG A 1 106 ? -31.848 2.479 14.640 1.00 95.81 106 ARG A O 1
ATOM 803 N N . VAL A 1 107 ? -30.032 2.171 13.355 1.00 94.44 107 VAL A N 1
ATOM 804 C CA . VAL A 1 107 ? -29.771 3.602 13.140 1.00 94.44 107 VAL A CA 1
ATOM 805 C C . VAL A 1 107 ? -30.931 4.235 12.370 1.00 94.44 107 VAL A C 1
ATOM 807 O O . VAL A 1 107 ? -31.449 5.263 12.788 1.00 94.44 107 VAL A O 1
ATOM 810 N N . GLN A 1 108 ? -31.415 3.585 11.311 1.00 95.19 108 GLN A N 1
ATOM 811 C CA . GLN A 1 108 ? -32.558 4.074 10.533 1.00 95.19 108 GLN A CA 1
ATOM 812 C C . GLN A 1 108 ? -33.866 4.138 11.337 1.00 95.19 108 GLN A C 1
ATOM 814 O O . GLN A 1 108 ? -34.688 5.010 11.074 1.00 95.19 108 GLN A O 1
ATOM 819 N N . GLN A 1 109 ? -34.083 3.223 12.288 1.00 95.62 109 GLN A N 1
ATOM 820 C CA . GLN A 1 109 ? -35.233 3.275 13.200 1.00 95.62 109 GLN A CA 1
ATOM 821 C C . GLN A 1 109 ? -35.145 4.486 14.129 1.00 95.62 109 GLN A C 1
ATOM 823 O O . GLN A 1 109 ? -36.077 5.280 14.158 1.00 95.62 109 GLN A O 1
ATOM 828 N N . LEU A 1 110 ? -34.004 4.677 14.797 1.00 94.69 110 LEU A N 1
ATOM 829 C CA . LEU A 1 110 ? -33.789 5.805 15.711 1.00 94.69 110 LEU A CA 1
ATOM 830 C C . LEU A 1 110 ? -33.920 7.161 15.007 1.00 94.69 110 LEU A C 1
ATOM 832 O O . LEU A 1 110 ? -34.466 8.096 15.575 1.00 94.69 110 LEU A O 1
ATOM 836 N N . VAL A 1 111 ? -33.469 7.267 13.754 1.00 93.31 111 VAL A N 1
ATOM 837 C CA . VAL A 1 111 ? -33.619 8.499 12.960 1.00 93.31 111 VAL A CA 1
ATOM 838 C C . VAL A 1 111 ? -35.087 8.813 12.641 1.00 93.31 111 VAL A C 1
ATOM 840 O O . VAL A 1 111 ? -35.414 9.974 12.453 1.00 93.31 111 VAL A O 1
ATOM 843 N N . LYS A 1 112 ? -35.985 7.819 12.594 1.00 94.12 112 LYS A N 1
ATOM 844 C CA . LYS A 1 112 ? -37.431 8.057 12.405 1.00 94.12 112 LYS A CA 1
ATOM 845 C C . LYS A 1 112 ? -38.140 8.510 13.684 1.00 94.12 112 LYS A C 1
ATOM 847 O O . LYS A 1 112 ? -39.281 8.953 13.601 1.00 94.12 112 LYS A O 1
ATOM 852 N N . GLU A 1 113 ? -37.510 8.325 14.842 1.00 92.19 113 GLU A N 1
ATOM 853 C CA . GLU A 1 113 ? -38.059 8.676 16.158 1.00 92.19 113 GLU A CA 1
ATOM 854 C C . GLU A 1 113 ? -37.729 10.122 16.581 1.00 92.19 113 GLU A C 1
ATOM 856 O O . GLU A 1 113 ? -38.255 10.586 17.592 1.00 92.19 113 GLU A O 1
ATOM 861 N N . VAL A 1 114 ? -36.882 10.827 15.816 1.00 78.25 114 VAL A N 1
ATOM 862 C CA . VAL A 1 114 ? -36.474 12.233 16.011 1.00 78.25 114 VAL A CA 1
ATOM 863 C C . VAL A 1 114 ? -37.109 13.109 14.938 1.00 78.25 114 VAL A C 1
ATOM 865 O O . VAL A 1 114 ? -37.583 14.209 15.298 1.00 78.25 114 VAL A O 1
#

Organism: NCBI:txid153914

Sequence (114 aa):
AFKHPLDPLTPDKIAAASLSVRYHIASKTEIKAIKFITTYLLPPPKKVVLAYLGICLTPGGQPEAPTPIIQKAKVDSLDKLPDGTQPQISVQELVACETIVTSNARVQQLVKEV

InterPro domains:
  IPR015800 Copper amine oxidase, N2-terminal [PF02727] (4-53)
  IPR016182 Copper amine oxidase, N-terminal [SSF54416] (2-55)

Radius of gyration: 21.43 Å; chains: 1; bounding box: 62×28×57 Å

Foldseek 3Di:
DDDALQDKDDPVRQVVVVVVVQVCCVPPHPQPAKDQDDKIWPRDPPLQRCLLVQHDPDVPDGRDHRDDDDTDMDRDDMDRDDPPDHYDDDPVNVVVVVVCLVPDPVNVVVVVVD

pLDDT: mean 87.66, std 5.6, range [59.31, 97.06]

Secondary structure (DSSP, 8-state):
---STTPPPPHHHHHHHHHHHHHHHHHHSS---EEEEEEEEEPPPHHHHHHHTT--SSTT-PPPPPPPPPPEEEEEEEEEPPTTPPPPPPHHHHHHHHHHHHT-HHHHHHHHT-